Protein AF-S4U3I2-F1 (afdb_monomer_lite)

Sequence (76 aa):
GRIRKNESIKNAFKRISSMELG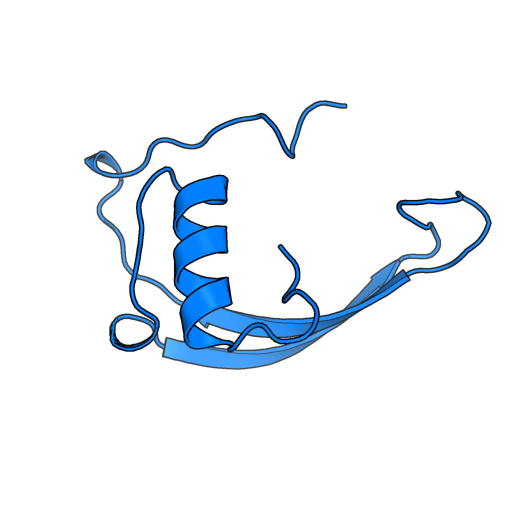KEYGISGSVFNGVWEHFYDDGFFSEDEATHYIVLCYTLKVLKSELNLPDDQHRE

pLDDT: mean 90.08, std 11.26, range [46.22, 98.5]

Structure (mmCIF, N/CA/C/O backbone):
data_AF-S4U3I2-F1
#
_entry.id   AF-S4U3I2-F1
#
loop_
_atom_site.group_PDB
_atom_site.id
_atom_site.type_symbol
_atom_site.label_atom_id
_atom_site.label_alt_id
_atom_site.label_comp_id
_atom_site.label_asym_id
_atom_site.label_entity_id
_atom_site.label_seq_id
_atom_site.pdbx_PDB_ins_code
_atom_site.Cartn_x
_atom_site.Cartn_y
_atom_site.Cartn_z
_atom_site.occupancy
_atom_site.B_iso_or_equiv
_atom_site.auth_seq_id
_atom_site.auth_comp_id
_atom_site.auth_asym_id
_atom_site.auth_atom_id
_atom_site.pdbx_PDB_model_num
ATOM 1 N N . GLY A 1 1 ? 3.436 1.771 -1.440 1.00 90.88 1 GLY A N 1
ATOM 2 C CA . GLY A 1 1 ? 4.861 1.437 -1.208 1.00 90.88 1 GLY A CA 1
ATOM 3 C C . GLY A 1 1 ? 5.221 -0.022 -1.510 1.00 90.88 1 GLY A C 1
ATOM 4 O O . GLY A 1 1 ? 4.336 -0.852 -1.676 1.00 90.88 1 GLY A O 1
ATOM 5 N N . ARG A 1 2 ? 6.529 -0.338 -1.550 1.00 94.50 2 ARG A N 1
ATOM 6 C CA . ARG A 1 2 ? 7.090 -1.679 -1.857 1.00 94.50 2 ARG A CA 1
ATOM 7 C C . ARG A 1 2 ? 7.460 -2.508 -0.617 1.00 94.50 2 ARG A C 1
ATOM 9 O O . ARG A 1 2 ? 7.866 -1.945 0.407 1.00 94.50 2 ARG A O 1
ATOM 16 N N . ILE A 1 3 ? 7.405 -3.835 -0.747 1.00 97.44 3 ILE A N 1
ATOM 17 C CA . ILE A 1 3 ? 7.966 -4.792 0.224 1.00 97.44 3 ILE A CA 1
ATOM 18 C C . ILE A 1 3 ? 9.483 -4.875 0.008 1.00 97.44 3 ILE A C 1
ATOM 20 O O . ILE A 1 3 ? 9.949 -4.984 -1.125 1.00 97.44 3 ILE A O 1
ATOM 24 N N . ARG A 1 4 ? 10.269 -4.768 1.082 1.00 97.38 4 ARG A N 1
ATOM 25 C CA . ARG A 1 4 ? 11.740 -4.802 1.028 1.00 97.38 4 ARG A CA 1
ATOM 26 C C . ARG A 1 4 ? 12.263 -6.242 1.038 1.00 97.38 4 ARG A C 1
ATOM 28 O O . ARG A 1 4 ? 11.578 -7.173 1.457 1.00 97.38 4 ARG A O 1
ATOM 35 N N . LYS A 1 5 ? 13.517 -6.434 0.614 1.00 97.12 5 LYS A N 1
ATOM 36 C CA . LYS A 1 5 ? 14.197 -7.735 0.713 1.00 97.12 5 LYS A CA 1
ATOM 37 C C . LYS A 1 5 ? 14.177 -8.229 2.165 1.00 97.12 5 LYS A C 1
ATOM 39 O O . LYS A 1 5 ? 14.496 -7.464 3.071 1.00 97.12 5 LYS A O 1
ATOM 44 N N . ASN A 1 6 ? 13.837 -9.505 2.363 1.00 98.00 6 ASN A N 1
ATOM 45 C CA . ASN A 1 6 ? 13.702 -10.151 3.677 1.00 98.00 6 ASN A CA 1
ATOM 46 C C . ASN A 1 6 ? 12.646 -9.513 4.603 1.00 98.00 6 ASN A C 1
ATOM 48 O O . ASN A 1 6 ? 12.690 -9.702 5.818 1.00 98.00 6 ASN A O 1
ATOM 52 N N . GLU A 1 7 ? 11.682 -8.774 4.053 1.00 98.44 7 GLU A N 1
ATOM 53 C CA . GLU A 1 7 ? 10.561 -8.216 4.805 1.00 98.44 7 GLU A CA 1
ATOM 54 C C . GLU A 1 7 ? 9.296 -9.056 4.589 1.00 98.44 7 GLU A C 1
ATOM 56 O O . GLU A 1 7 ? 8.923 -9.368 3.461 1.00 98.44 7 GLU A O 1
ATOM 61 N N . SER A 1 8 ? 8.605 -9.417 5.674 1.00 98.38 8 SER A N 1
ATOM 62 C CA . SER A 1 8 ? 7.301 -10.079 5.566 1.00 98.38 8 SER A CA 1
ATOM 63 C C . SER A 1 8 ? 6.216 -9.087 5.142 1.00 98.38 8 SER A C 1
ATOM 65 O O . SER A 1 8 ? 6.272 -7.909 5.497 1.00 98.38 8 SER A O 1
ATOM 67 N N . ILE A 1 9 ? 5.160 -9.570 4.477 1.00 98.19 9 ILE A N 1
ATOM 68 C CA . ILE A 1 9 ? 3.997 -8.742 4.102 1.00 98.19 9 ILE A CA 1
ATOM 69 C C . ILE A 1 9 ? 3.415 -8.026 5.334 1.00 98.19 9 ILE A C 1
ATOM 71 O O . ILE A 1 9 ? 3.096 -6.845 5.268 1.00 98.19 9 ILE A O 1
ATOM 75 N N . LYS A 1 10 ? 3.341 -8.704 6.489 1.00 98.00 10 LYS A N 1
ATOM 76 C CA . LYS A 1 10 ? 2.835 -8.124 7.745 1.00 98.00 10 LYS A CA 1
ATOM 77 C C . LYS A 1 10 ? 3.679 -6.941 8.231 1.00 98.00 10 LYS A C 1
ATOM 79 O O . LYS A 1 10 ? 3.116 -5.952 8.696 1.00 98.00 10 LYS A O 1
ATOM 84 N N . ASN A 1 11 ? 5.004 -7.042 8.137 1.00 98.25 11 ASN A N 1
ATOM 85 C CA . ASN A 1 11 ? 5.906 -5.963 8.545 1.00 98.25 11 ASN A CA 1
ATOM 86 C C . ASN A 1 11 ? 5.881 -4.813 7.535 1.00 98.25 11 ASN A C 1
ATOM 88 O O . ASN A 1 11 ? 5.793 -3.655 7.941 1.00 98.25 11 ASN A O 1
ATOM 92 N N . ALA A 1 12 ? 5.855 -5.131 6.238 1.00 98.12 12 ALA A N 1
ATOM 93 C CA . ALA A 1 12 ? 5.704 -4.135 5.187 1.00 98.12 12 ALA A CA 1
ATOM 94 C C . ALA A 1 12 ? 4.393 -3.356 5.337 1.00 98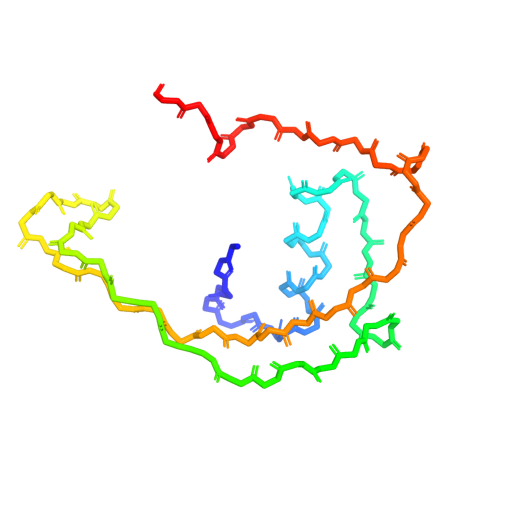.12 12 ALA A C 1
ATOM 96 O O . ALA A 1 12 ? 4.412 -2.135 5.251 1.00 98.12 12 ALA A O 1
ATOM 97 N N . PHE A 1 13 ? 3.277 -4.032 5.633 1.00 97.88 13 PHE A N 1
ATOM 98 C CA . PHE A 1 13 ? 1.975 -3.395 5.837 1.00 97.88 13 PHE A CA 1
ATOM 99 C C . PHE A 1 13 ? 2.029 -2.343 6.950 1.00 97.88 13 PHE A C 1
ATOM 101 O O . PHE A 1 13 ? 1.630 -1.206 6.725 1.00 97.88 13 PHE A O 1
ATOM 108 N N . LYS A 1 14 ? 2.593 -2.693 8.115 1.00 97.56 14 LYS A N 1
ATOM 109 C CA . LYS A 1 14 ? 2.760 -1.759 9.241 1.00 97.56 14 LYS A CA 1
ATOM 110 C C . LYS A 1 14 ? 3.640 -0.566 8.880 1.00 97.56 14 LYS A C 1
ATOM 112 O O . LYS A 1 14 ? 3.266 0.576 9.122 1.00 97.56 14 LYS A O 1
ATOM 117 N N . ARG A 1 15 ? 4.811 -0.832 8.290 1.00 97.56 15 ARG A N 1
ATOM 118 C CA . ARG A 1 15 ? 5.772 0.210 7.913 1.00 97.56 15 ARG A CA 1
ATOM 119 C C . ARG A 1 15 ? 5.182 1.156 6.874 1.00 97.56 15 ARG A C 1
ATOM 121 O O . ARG A 1 15 ? 5.300 2.364 7.027 1.00 97.56 15 ARG A O 1
ATOM 128 N N . ILE A 1 16 ? 4.582 0.607 5.819 1.00 96.25 16 ILE A N 1
ATOM 129 C CA . ILE A 1 16 ? 3.970 1.391 4.746 1.00 96.25 16 ILE A CA 1
ATOM 130 C C . ILE A 1 16 ? 2.809 2.195 5.320 1.00 96.25 16 ILE A C 1
ATOM 132 O O . ILE A 1 16 ? 2.767 3.392 5.108 1.00 96.25 16 ILE A O 1
ATOM 136 N N . SER A 1 17 ? 1.916 1.608 6.115 1.00 95.50 17 SER A N 1
ATOM 137 C CA . SER A 1 17 ? 0.806 2.382 6.671 1.00 95.50 17 SER A CA 1
ATOM 138 C C . SER A 1 17 ? 1.283 3.505 7.602 1.00 95.50 17 SER A C 1
ATOM 140 O O . SER A 1 17 ? 0.733 4.595 7.563 1.00 95.50 17 SER A O 1
ATOM 142 N N . SER A 1 18 ? 2.328 3.274 8.402 1.00 94.81 18 SER A N 1
ATOM 143 C CA . SER A 1 18 ? 2.939 4.320 9.232 1.00 94.81 18 SER A CA 1
ATOM 144 C C . SER A 1 18 ? 3.480 5.468 8.383 1.00 94.81 18 SER A C 1
ATOM 146 O O . SER A 1 18 ? 3.223 6.631 8.667 1.00 94.81 18 SER A O 1
ATOM 148 N N . MET A 1 19 ? 4.178 5.122 7.303 1.00 93.81 19 MET A N 1
ATOM 149 C CA . MET A 1 19 ? 4.824 6.071 6.405 1.00 93.81 19 MET A CA 1
ATOM 150 C C . MET A 1 19 ? 3.842 6.830 5.509 1.00 93.81 19 MET A C 1
ATOM 152 O O . MET A 1 19 ? 4.112 7.975 5.204 1.00 93.81 19 MET A O 1
ATOM 156 N N . GLU A 1 20 ? 2.734 6.220 5.088 1.00 92.31 20 GLU A N 1
ATOM 157 C CA . GLU A 1 20 ? 1.785 6.824 4.133 1.00 92.31 20 GLU A CA 1
ATOM 158 C C . GLU A 1 20 ? 0.553 7.426 4.835 1.00 92.31 20 GLU A C 1
ATOM 160 O O . GLU A 1 20 ? -0.075 8.350 4.333 1.00 92.31 20 GLU A O 1
ATOM 165 N N . LEU A 1 21 ? 0.164 6.880 5.996 1.00 93.25 21 LEU A N 1
ATOM 166 C CA . LEU A 1 21 ? -1.051 7.267 6.730 1.00 93.25 21 LEU A CA 1
ATOM 167 C C . LEU A 1 21 ? -0.755 7.921 8.089 1.00 93.25 21 LEU A C 1
ATOM 169 O O . LEU A 1 21 ? -1.689 8.321 8.790 1.00 93.25 21 LEU A O 1
ATOM 173 N N . GLY A 1 22 ? 0.517 7.967 8.498 1.00 92.75 22 GLY A N 1
ATOM 174 C CA . GLY A 1 22 ? 0.961 8.507 9.787 1.00 92.75 22 GLY A CA 1
ATOM 175 C C . GLY A 1 22 ? 0.644 7.623 10.993 1.00 92.75 22 GLY A C 1
ATOM 176 O O . GLY A 1 22 ? 0.820 8.052 12.133 1.00 92.75 22 GLY A O 1
ATOM 177 N N . LYS A 1 23 ? 0.153 6.396 10.765 1.00 92.94 23 LYS A N 1
ATOM 178 C CA . LYS A 1 23 ? -0.227 5.444 11.816 1.00 92.94 23 LYS A CA 1
ATOM 179 C C . LYS A 1 23 ? 0.031 4.001 11.389 1.00 92.94 23 LYS A C 1
ATOM 181 O O . LYS A 1 23 ? -0.266 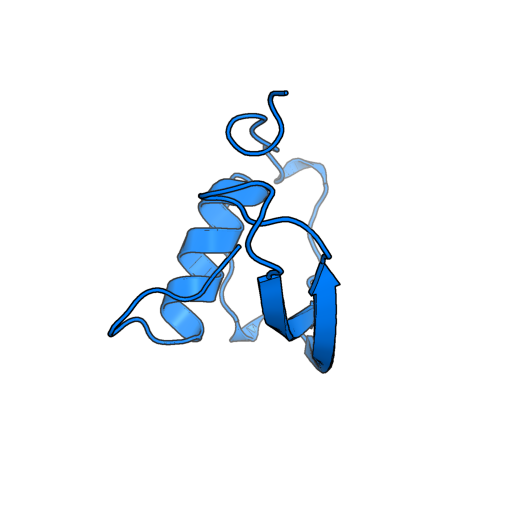3.581 10.269 1.00 92.94 23 LYS A O 1
ATOM 186 N N . GLU A 1 24 ? 0.563 3.206 12.311 1.00 95.31 24 GLU A N 1
ATOM 187 C CA . GLU A 1 24 ? 0.720 1.769 12.103 1.00 95.31 24 GLU A CA 1
ATOM 188 C C . GLU A 1 24 ? -0.629 1.047 12.164 1.00 95.31 24 GLU A C 1
ATOM 190 O O . GLU A 1 24 ? -1.354 1.114 13.157 1.00 95.31 24 GLU A O 1
ATOM 195 N N . TYR A 1 25 ? -0.925 0.284 11.117 1.00 96.19 25 TYR A N 1
ATOM 1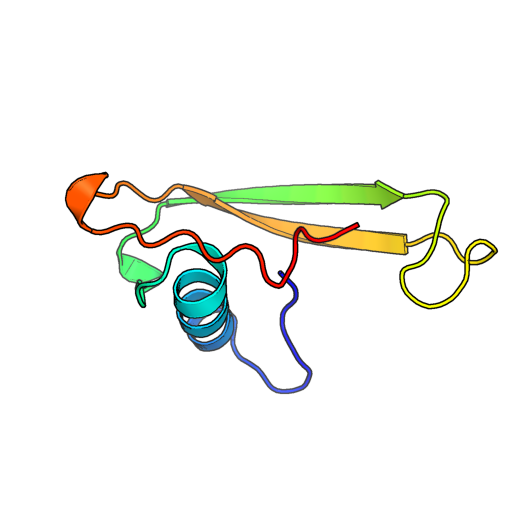96 C CA . TYR A 1 25 ? -2.068 -0.610 11.037 1.00 96.19 25 TYR A CA 1
ATOM 197 C C . TYR A 1 25 ? -1.582 -2.045 10.853 1.00 96.19 25 TYR A C 1
ATOM 199 O O . TYR A 1 25 ? -0.580 -2.322 10.195 1.00 96.19 25 TYR A O 1
ATOM 207 N N . GLY A 1 26 ? -2.293 -2.990 11.464 1.00 96.06 26 GLY A N 1
ATOM 208 C CA . GLY A 1 26 ? -2.039 -4.412 11.279 1.00 96.06 26 GLY A CA 1
ATOM 209 C C . GLY A 1 26 ? -2.823 -4.965 10.095 1.00 96.06 26 GLY A C 1
ATOM 210 O O . GLY A 1 26 ? -4.002 -4.663 9.938 1.00 96.06 26 GLY A O 1
ATOM 211 N N . ILE A 1 27 ? -2.199 -5.862 9.330 1.00 96.31 27 ILE A N 1
ATOM 212 C CA . ILE A 1 27 ? -2.845 -6.556 8.203 1.00 96.31 27 ILE A CA 1
ATOM 213 C C . ILE A 1 27 ? -4.095 -7.359 8.608 1.00 96.31 27 ILE A C 1
ATOM 215 O O . ILE A 1 27 ? -4.975 -7.592 7.797 1.00 96.31 27 ILE A O 1
ATOM 219 N N . SER A 1 28 ? -4.211 -7.767 9.875 1.00 95.25 28 SER A N 1
ATOM 220 C CA . SER A 1 28 ? -5.399 -8.465 10.387 1.00 95.25 28 SER A CA 1
ATOM 221 C C . SER A 1 28 ? -6.656 -7.590 10.420 1.00 95.25 28 SER A C 1
ATOM 223 O O . SER A 1 28 ? -7.753 -8.122 10.534 1.00 95.25 28 SER A O 1
ATOM 225 N N . GLY A 1 29 ? -6.502 -6.262 10.374 1.00 93.00 29 GLY A N 1
ATOM 226 C CA . GLY A 1 29 ? -7.609 -5.304 10.324 1.00 93.00 29 GLY A CA 1
ATOM 227 C C . GLY A 1 29 ? -8.006 -4.889 8.907 1.00 93.00 29 GLY A C 1
ATOM 228 O O . GLY A 1 29 ? -8.869 -4.026 8.758 1.00 93.00 29 GLY A O 1
ATOM 229 N N . SER A 1 30 ? -7.374 -5.454 7.876 1.00 96.62 30 SER A N 1
ATOM 230 C CA . SER A 1 30 ? -7.669 -5.155 6.478 1.00 96.62 30 SER A CA 1
ATOM 231 C C . SER A 1 30 ? -8.322 -6.341 5.769 1.00 96.62 30 SER A C 1
ATOM 233 O O . SER A 1 30 ? -8.270 -7.484 6.220 1.00 96.62 30 SER A O 1
ATOM 235 N N . VAL A 1 31 ? -8.967 -6.053 4.642 1.00 98.19 31 VAL A N 1
ATOM 236 C CA . VAL A 1 31 ? -9.539 -7.056 3.740 1.00 98.19 31 VAL A CA 1
ATOM 237 C C . VAL A 1 31 ? -8.624 -7.171 2.533 1.00 98.19 31 VAL A C 1
ATOM 239 O O . VAL A 1 31 ? -8.338 -6.165 1.887 1.00 98.19 31 VAL A O 1
ATOM 242 N N . PHE A 1 32 ? -8.154 -8.381 2.231 1.00 97.94 32 PHE A N 1
ATOM 243 C CA . PHE A 1 32 ? -7.396 -8.618 1.007 1.00 97.94 32 PHE A CA 1
ATOM 244 C C . PHE A 1 32 ? -8.302 -8.413 -0.210 1.00 97.94 32 PHE A C 1
ATOM 246 O O . PHE A 1 32 ? -9.377 -9.003 -0.294 1.00 97.94 32 PHE A O 1
ATOM 253 N N . ASN A 1 33 ? -7.854 -7.577 -1.141 1.00 97.94 33 ASN A N 1
ATOM 254 C CA . ASN A 1 33 ? -8.600 -7.141 -2.318 1.00 97.94 33 ASN A CA 1
ATOM 255 C C . ASN A 1 33 ? -7.891 -7.560 -3.619 1.00 97.94 33 ASN A C 1
ATOM 257 O O . ASN A 1 33 ? -7.875 -6.830 -4.609 1.00 97.94 33 ASN A O 1
ATOM 261 N N . GLY A 1 34 ? -7.266 -8.737 -3.604 1.00 97.88 34 GLY A N 1
ATOM 262 C CA . GLY A 1 34 ? -6.679 -9.355 -4.788 1.00 97.88 34 GLY A CA 1
ATOM 263 C C . GLY A 1 34 ? -5.270 -8.881 -5.145 1.00 97.88 34 GLY A C 1
ATOM 264 O O . GLY A 1 34 ? -4.649 -8.057 -4.465 1.00 97.88 34 GLY A O 1
ATOM 265 N N . VAL A 1 35 ? -4.766 -9.468 -6.229 1.00 98.50 35 VAL A N 1
ATOM 266 C CA . VAL A 1 35 ? -3.476 -9.146 -6.843 1.00 98.50 35 VAL A CA 1
ATOM 267 C C . VAL A 1 35 ? -3.735 -8.298 -8.080 1.00 98.50 35 VAL A C 1
ATOM 269 O O . VAL A 1 35 ? -4.615 -8.627 -8.870 1.00 98.50 35 VAL A O 1
ATOM 272 N N . TRP A 1 36 ? -2.974 -7.220 -8.223 1.00 98.25 36 TRP A N 1
ATOM 273 C CA . TRP A 1 36 ? -3.057 -6.283 -9.339 1.00 98.25 36 TRP A CA 1
ATOM 274 C C . TRP A 1 36 ? -1.678 -6.101 -9.966 1.00 98.25 36 TRP A C 1
ATOM 276 O O . TRP A 1 36 ? -0.660 -6.381 -9.330 1.00 98.25 36 TRP A O 1
ATOM 286 N N . GLU A 1 37 ? -1.656 -5.600 -11.194 1.00 97.62 37 GLU A N 1
ATOM 287 C CA . GLU A 1 37 ? -0.436 -5.341 -11.954 1.00 97.62 37 GLU A CA 1
ATOM 288 C C . GLU A 1 37 ? -0.434 -3.873 -12.374 1.00 97.62 37 GLU A C 1
ATOM 290 O O . GLU A 1 37 ? -1.404 -3.393 -12.963 1.00 97.62 37 GLU A O 1
ATOM 295 N N . HIS A 1 38 ? 0.628 -3.146 -12.030 1.00 94.88 38 HIS A N 1
ATOM 296 C CA . HIS A 1 38 ? 0.842 -1.785 -12.517 1.00 94.88 38 HIS A CA 1
ATOM 297 C C . HIS A 1 38 ? 2.057 -1.776 -13.440 1.00 94.88 38 HIS A C 1
ATOM 299 O O . HIS A 1 38 ? 3.158 -2.138 -13.014 1.00 94.88 38 HIS A O 1
ATOM 305 N N . PHE A 1 39 ? 1.841 -1.341 -14.677 1.00 93.50 39 PHE A N 1
ATOM 306 C CA . PHE A 1 39 ? 2.873 -1.160 -15.689 1.00 93.50 39 PHE A CA 1
ATOM 307 C C . PHE A 1 39 ? 3.125 0.336 -15.863 1.00 93.50 39 PHE A C 1
ATOM 309 O O . PHE A 1 39 ? 2.180 1.090 -16.098 1.00 93.50 39 PHE A O 1
ATOM 316 N N . TYR A 1 40 ? 4.381 0.740 -15.721 1.00 90.69 40 TYR A N 1
ATOM 317 C CA . TYR A 1 40 ? 4.859 2.096 -15.954 1.00 90.69 40 TYR A CA 1
ATOM 318 C C . TYR A 1 40 ? 5.956 2.044 -17.011 1.00 90.69 40 TYR A C 1
ATOM 320 O O . TYR A 1 40 ? 6.821 1.167 -16.950 1.00 90.69 40 TYR A O 1
ATOM 328 N N . ASP A 1 41 ? 5.904 2.966 -17.970 1.00 87.81 41 ASP A N 1
ATOM 329 C CA . ASP A 1 41 ? 6.898 3.050 -19.043 1.00 87.81 41 ASP A CA 1
ATOM 330 C C . ASP A 1 41 ? 8.219 3.670 -18.556 1.00 87.81 41 ASP A C 1
ATOM 332 O O . ASP A 1 41 ? 9.251 3.480 -19.193 1.00 87.81 41 ASP A O 1
ATOM 336 N N . ASP A 1 42 ? 8.195 4.342 -17.403 1.00 83.75 42 ASP A N 1
ATOM 337 C CA . ASP A 1 42 ? 9.331 4.968 -16.742 1.00 83.75 42 ASP A CA 1
ATOM 338 C C . ASP A 1 42 ? 9.763 4.234 -15.457 1.00 83.75 42 ASP A C 1
ATOM 340 O O . ASP A 1 42 ? 9.056 3.406 -14.857 1.00 83.75 42 AS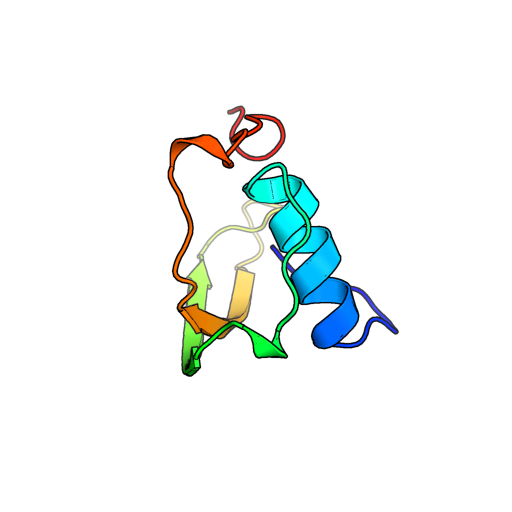P A O 1
ATOM 344 N N . GLY A 1 43 ? 10.992 4.531 -15.044 1.00 78.25 43 GLY A N 1
ATOM 345 C CA . GLY A 1 43 ? 11.650 3.951 -13.887 1.00 78.25 43 GLY A CA 1
ATOM 346 C C . GLY A 1 43 ? 11.906 4.968 -12.795 1.00 78.25 43 GLY A C 1
ATOM 347 O O . GLY A 1 43 ? 12.308 6.096 -13.047 1.00 78.25 43 GLY A O 1
ATOM 348 N N . PHE A 1 44 ? 11.794 4.538 -11.534 1.00 71.88 44 PHE A N 1
ATOM 349 C CA . PHE A 1 44 ? 12.206 5.383 -10.404 1.00 71.88 44 PHE A CA 1
ATOM 350 C C . PHE A 1 44 ? 13.708 5.737 -10.442 1.00 71.88 44 PHE A C 1
ATOM 352 O O . PHE A 1 44 ? 14.123 6.745 -9.879 1.00 71.88 44 PHE A O 1
ATOM 359 N N . PHE A 1 45 ? 14.540 4.883 -11.050 1.00 67.00 45 PHE A N 1
ATOM 360 C CA . PHE A 1 45 ? 15.995 5.072 -11.116 1.00 67.00 45 PHE A CA 1
ATOM 361 C C . PHE A 1 45 ? 16.496 5.552 -12.483 1.00 67.00 45 PHE A C 1
ATOM 363 O O . PHE A 1 45 ? 17.606 6.078 -12.555 1.00 67.00 45 PHE A O 1
ATOM 370 N N . SER A 1 46 ? 15.712 5.373 -13.545 1.00 71.44 46 SER A N 1
ATOM 371 C CA . SER A 1 46 ? 16.003 5.889 -14.880 1.00 71.44 46 SER A CA 1
ATOM 372 C C . SER A 1 46 ? 14.709 6.009 -15.684 1.00 71.44 46 SER A C 1
ATOM 374 O O . SER A 1 46 ? 13.845 5.142 -15.591 1.00 71.44 46 SER A O 1
ATOM 376 N N . GLU A 1 47 ? 14.574 7.066 -16.481 1.00 72.69 47 GLU A N 1
ATOM 377 C CA . GLU A 1 47 ? 13.415 7.251 -17.371 1.00 72.69 47 GLU A CA 1
ATOM 378 C C . GLU A 1 47 ? 13.379 6.211 -18.507 1.00 72.69 47 GLU A C 1
ATOM 380 O O . GLU A 1 47 ? 12.333 5.986 -19.104 1.00 72.69 47 GLU A O 1
ATOM 385 N N . ASP A 1 48 ? 14.506 5.541 -18.766 1.00 74.50 48 ASP A N 1
ATOM 386 C CA . ASP A 1 48 ? 14.668 4.566 -19.848 1.00 74.50 48 ASP A CA 1
ATOM 387 C C . ASP A 1 48 ? 14.323 3.117 -19.439 1.00 74.50 48 ASP A C 1
ATOM 389 O O . ASP A 1 48 ? 14.351 2.212 -20.278 1.00 74.50 48 ASP A O 1
ATOM 393 N N . GLU A 1 49 ? 14.016 2.860 -18.162 1.00 81.06 49 GLU A N 1
ATOM 394 C CA . GLU A 1 49 ? 13.694 1.522 -17.655 1.00 81.06 49 GLU A CA 1
ATOM 395 C C . GLU A 1 49 ? 12.260 1.440 -17.127 1.00 81.06 49 GLU A C 1
ATOM 397 O O . GLU A 1 49 ? 11.960 1.900 -16.029 1.00 81.06 49 GLU A O 1
ATOM 402 N N . ALA A 1 50 ? 11.391 0.750 -17.866 1.00 88.31 50 ALA A N 1
ATOM 403 C CA . ALA A 1 50 ? 10.018 0.493 -17.443 1.00 88.31 50 ALA A CA 1
ATOM 404 C C . ALA A 1 50 ? 9.942 -0.214 -16.076 1.00 88.31 50 ALA A C 1
ATOM 406 O O . ALA A 1 50 ? 10.684 -1.164 -15.792 1.00 88.31 50 ALA A O 1
ATOM 407 N N . THR A 1 51 ? 8.973 0.185 -15.249 1.00 90.88 51 THR A N 1
ATOM 408 C CA . THR A 1 51 ? 8.715 -0.444 -13.949 1.00 90.88 51 THR A CA 1
ATOM 409 C C . THR A 1 51 ? 7.436 -1.267 -13.963 1.00 90.88 51 THR A C 1
ATOM 411 O O . THR A 1 51 ? 6.350 -0.774 -14.254 1.00 90.88 51 THR A O 1
ATOM 414 N N . HIS A 1 52 ? 7.539 -2.525 -13.537 1.00 93.94 52 HIS A N 1
ATOM 415 C CA . HIS A 1 52 ? 6.387 -3.396 -13.314 1.00 93.94 52 HIS A CA 1
ATOM 416 C C . HIS A 1 52 ? 6.243 -3.742 -11.826 1.00 93.94 52 HIS A C 1
ATOM 418 O O . HIS A 1 52 ? 7.155 -4.301 -11.210 1.00 93.94 52 HIS A O 1
ATOM 424 N N . TYR A 1 53 ? 5.074 -3.448 -11.251 1.00 94.62 53 TYR A N 1
ATOM 425 C CA . TYR A 1 53 ? 4.720 -3.828 -9.885 1.00 94.62 53 TYR A CA 1
ATOM 426 C C . TYR A 1 53 ? 3.641 -4.906 -9.853 1.00 94.62 53 TYR A C 1
ATOM 428 O O . TYR A 1 53 ? 2.541 -4.706 -10.362 1.00 94.62 53 TYR A O 1
ATOM 436 N N . ILE A 1 54 ? 3.915 -5.979 -9.105 1.00 97.75 54 ILE A N 1
ATOM 437 C CA . ILE A 1 54 ? 2.878 -6.867 -8.576 1.00 97.75 54 ILE A CA 1
ATOM 438 C C . ILE A 1 54 ? 2.383 -6.291 -7.251 1.00 97.75 54 ILE A C 1
ATOM 440 O O . ILE A 1 54 ? 3.145 -6.148 -6.288 1.00 97.75 54 ILE A O 1
ATOM 444 N N . VAL A 1 55 ? 1.099 -5.961 -7.194 1.00 97.94 55 VAL A N 1
ATOM 445 C CA . VAL A 1 55 ? 0.482 -5.235 -6.086 1.00 97.94 55 VAL A CA 1
ATOM 446 C C . VAL A 1 55 ? -0.441 -6.162 -5.306 1.00 97.94 55 VAL A C 1
ATOM 448 O O . VAL A 1 55 ? -1.410 -6.700 -5.834 1.00 97.94 55 VAL A O 1
ATOM 451 N N . LEU A 1 56 ? -0.168 -6.314 -4.010 1.00 98.19 56 LEU A N 1
ATOM 452 C CA . LEU A 1 56 ? -1.088 -6.956 -3.073 1.00 98.19 56 LEU A CA 1
ATOM 453 C C . LEU A 1 56 ? -2.037 -5.889 -2.523 1.00 98.19 56 LEU A C 1
ATOM 455 O O . LEU A 1 56 ? -1.640 -5.089 -1.672 1.00 98.19 56 LEU A O 1
ATOM 459 N N . CYS A 1 57 ? -3.270 -5.850 -3.021 1.00 97.75 57 CYS A N 1
ATOM 460 C CA . CYS A 1 57 ? -4.231 -4.822 -2.639 1.00 97.75 57 CYS A CA 1
ATOM 461 C C . CYS A 1 57 ? -4.929 -5.186 -1.324 1.00 97.75 57 CYS A C 1
ATOM 463 O O . CYS A 1 57 ? -5.335 -6.329 -1.110 1.00 97.75 57 CYS A O 1
ATOM 465 N N . TYR A 1 58 ? -5.101 -4.198 -0.447 1.00 97.69 58 TYR A N 1
ATOM 466 C CA . TYR A 1 58 ? -5.835 -4.344 0.805 1.00 97.69 58 TYR A CA 1
ATOM 467 C C . TYR A 1 58 ? -6.735 -3.136 1.040 1.00 97.69 58 TYR A C 1
ATOM 469 O O . TYR A 1 58 ? -6.316 -1.994 0.858 1.00 97.69 58 TYR A O 1
ATOM 477 N N . THR A 1 59 ? -7.948 -3.385 1.521 1.00 97.31 59 THR A N 1
ATOM 478 C CA . THR A 1 59 ? -8.883 -2.348 1.956 1.00 97.31 59 THR A CA 1
ATOM 479 C C . THR A 1 59 ? -8.836 -2.211 3.470 1.00 97.31 59 THR A C 1
ATOM 481 O O . THR A 1 59 ? -8.952 -3.198 4.198 1.00 97.31 59 THR A O 1
ATOM 484 N N . LEU A 1 60 ? -8.702 -0.979 3.953 1.00 95.25 60 LEU A N 1
ATOM 485 C CA . LEU A 1 60 ? -8.657 -0.650 5.372 1.00 95.25 60 LEU A CA 1
ATOM 486 C C . LEU A 1 60 ? -9.738 0.386 5.692 1.00 95.25 60 LEU A C 1
ATOM 488 O O . LEU A 1 60 ? -9.874 1.383 4.985 1.00 95.25 60 LEU A O 1
ATOM 492 N N . LYS A 1 61 ? -10.498 0.164 6.768 1.00 94.56 61 LYS A N 1
ATOM 493 C CA . LYS A 1 61 ? -11.393 1.182 7.331 1.00 94.56 61 LYS A CA 1
ATOM 494 C C . LYS A 1 61 ? -10.641 1.945 8.413 1.00 94.56 61 LYS A C 1
ATOM 496 O O . LYS A 1 61 ? -10.117 1.333 9.339 1.00 94.56 61 LYS A O 1
ATOM 501 N N . VAL A 1 62 ? -10.612 3.267 8.293 1.00 93.12 62 VAL A N 1
ATOM 502 C CA . VAL A 1 62 ? -9.886 4.163 9.200 1.00 93.12 62 VAL A CA 1
ATOM 503 C C . VAL A 1 62 ? -10.774 5.323 9.624 1.00 93.12 62 VAL A C 1
ATOM 505 O O . VAL A 1 62 ? -11.677 5.729 8.889 1.00 93.12 62 VAL A O 1
ATOM 508 N N . LEU A 1 63 ? -10.503 5.878 10.802 1.00 93.12 63 LEU A N 1
ATOM 509 C CA . LEU A 1 63 ? -11.063 7.161 11.206 1.00 93.12 63 LEU A CA 1
ATOM 510 C C . LEU A 1 63 ? -10.195 8.274 10.624 1.00 93.12 63 LEU A C 1
ATOM 512 O O . LEU A 1 63 ? -8.992 8.315 10.865 1.00 93.12 63 LEU A O 1
ATOM 516 N N . LYS A 1 64 ? -10.803 9.207 9.885 1.00 90.06 64 LYS A N 1
ATOM 517 C CA . LYS A 1 64 ? -10.069 10.307 9.237 1.00 90.06 64 LYS A CA 1
ATOM 518 C C . LYS A 1 64 ? -9.263 11.150 10.234 1.00 90.06 64 LYS A C 1
ATOM 520 O O . LYS A 1 64 ? -8.182 11.609 9.898 1.00 90.06 64 LYS A O 1
ATOM 525 N N . SER A 1 65 ? -9.768 11.318 11.455 1.00 92.56 65 SER A N 1
ATOM 526 C CA . SER A 1 65 ? -9.096 12.048 12.538 1.00 92.56 65 SER A CA 1
ATOM 527 C C . SER A 1 65 ? -7.805 11.392 13.032 1.00 92.56 65 SER A C 1
ATOM 529 O O . SER A 1 65 ? -7.041 12.028 13.746 1.00 92.56 65 SER A O 1
ATOM 531 N N . GLU A 1 66 ? -7.577 10.121 12.703 1.00 88.75 66 GLU A N 1
ATOM 532 C CA . GLU A 1 66 ? -6.371 9.379 13.079 1.00 88.75 66 GLU A CA 1
ATOM 533 C C . GLU A 1 66 ? -5.313 9.362 11.970 1.00 88.75 66 GLU A C 1
ATOM 535 O O . GLU A 1 66 ? -4.258 8.754 12.148 1.00 88.75 66 GLU A O 1
ATOM 540 N N . LEU A 1 67 ? -5.605 9.975 10.819 1.00 90.31 67 LEU A N 1
ATOM 541 C CA . LEU A 1 67 ? -4.675 10.070 9.705 1.00 90.31 67 LEU A CA 1
ATOM 542 C C . LEU A 1 67 ? -3.805 11.312 9.858 1.00 90.31 67 LEU A C 1
ATOM 544 O O . LEU A 1 67 ? -4.305 12.414 10.081 1.00 90.31 67 LEU A O 1
ATOM 548 N N . ASN A 1 68 ? -2.510 11.126 9.656 1.00 88.06 68 ASN A N 1
ATOM 549 C CA . ASN A 1 68 ? -1.567 12.206 9.431 1.00 88.06 68 ASN A CA 1
ATOM 550 C C . ASN A 1 68 ? -0.842 11.864 8.135 1.00 88.06 68 ASN A C 1
ATOM 552 O O . ASN A 1 68 ? 0.006 10.986 8.155 1.00 88.06 68 ASN A O 1
ATOM 556 N N . LEU A 1 69 ? -1.252 12.460 7.016 1.00 86.25 69 LEU A N 1
ATOM 557 C CA . LEU A 1 69 ? -0.770 12.095 5.681 1.00 86.25 69 LEU A CA 1
ATOM 558 C C . LEU A 1 69 ? 0.504 12.898 5.378 1.00 86.25 69 LEU A C 1
ATOM 560 O O . LEU A 1 69 ? 0.387 14.094 5.099 1.00 86.25 69 LEU A O 1
ATOM 564 N N . PRO A 1 70 ? 1.709 12.310 5.500 1.00 78.50 70 PRO A N 1
ATOM 565 C CA . PRO A 1 70 ? 2.937 13.022 5.187 1.00 78.50 70 PRO A CA 1
ATOM 566 C C . PRO A 1 70 ? 3.109 13.147 3.672 1.00 78.50 70 PRO A C 1
ATOM 568 O O . PRO A 1 70 ? 2.674 12.291 2.907 1.00 78.50 70 PRO A O 1
ATOM 571 N N . ASP A 1 71 ? 3.802 14.201 3.256 1.00 72.56 71 ASP A N 1
ATOM 572 C CA . ASP A 1 71 ? 4.004 14.520 1.838 1.00 72.56 71 ASP A CA 1
ATOM 573 C C . ASP A 1 71 ? 5.348 14.001 1.295 1.00 72.56 71 ASP A C 1
ATOM 575 O O . ASP A 1 71 ? 5.702 14.223 0.144 1.00 72.56 71 ASP A O 1
ATOM 579 N N . ASP A 1 72 ? 6.145 13.318 2.121 1.00 69.06 72 ASP A N 1
ATOM 580 C CA . ASP A 1 72 ? 7.549 13.002 1.820 1.00 69.06 72 ASP A CA 1
ATOM 581 C C . ASP A 1 72 ? 7.744 12.068 0.609 1.00 69.06 72 ASP A C 1
ATOM 583 O O . ASP A 1 72 ? 8.834 12.036 0.043 1.00 69.06 72 ASP A O 1
ATOM 587 N N . GLN A 1 73 ? 6.716 11.312 0.202 1.00 63.22 73 GLN A N 1
ATOM 588 C CA . GLN A 1 73 ? 6.734 10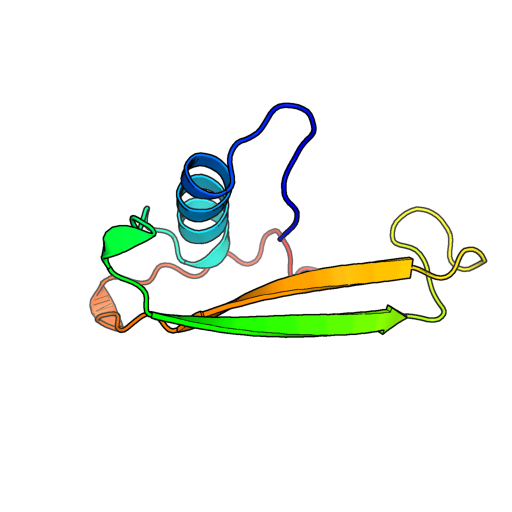.455 -1.000 1.00 63.22 73 GLN A CA 1
ATOM 589 C C . GLN A 1 73 ? 5.956 11.045 -2.187 1.00 63.22 73 GLN A C 1
ATOM 591 O O . GLN A 1 73 ? 5.829 10.390 -3.220 1.00 63.22 73 GLN A O 1
ATOM 596 N N . HIS A 1 74 ? 5.431 12.261 -2.037 1.00 62.66 74 HIS A N 1
ATOM 597 C CA . HIS A 1 74 ? 4.568 12.932 -3.011 1.00 62.66 74 HIS A CA 1
ATOM 598 C C . HIS A 1 74 ? 5.079 14.322 -3.406 1.00 62.66 74 HIS A C 1
ATOM 600 O O . HIS A 1 74 ? 4.396 15.043 -4.129 1.00 62.66 74 HIS A O 1
ATOM 606 N N . ARG A 1 75 ? 6.286 14.692 -2.962 1.00 55.41 75 ARG A N 1
ATOM 607 C CA . ARG A 1 75 ? 6.985 15.874 -3.473 1.00 55.41 75 ARG A CA 1
ATOM 608 C C . ARG A 1 75 ? 7.491 15.587 -4.886 1.00 55.41 75 ARG A C 1
ATOM 610 O O . ARG A 1 75 ? 8.213 14.608 -5.070 1.00 55.41 75 ARG A O 1
ATOM 617 N N . GLU A 1 76 ? 7.088 16.438 -5.828 1.00 46.22 76 GLU A N 1
ATOM 618 C CA . GLU A 1 76 ? 7.688 16.556 -7.167 1.00 46.22 76 GLU A CA 1
ATOM 619 C C . GLU A 1 76 ? 9.163 16.976 -7.091 1.00 46.22 76 GLU A C 1
ATOM 621 O O . GLU A 1 76 ? 9.508 17.812 -6.217 1.00 46.22 76 GLU A O 1
#

Secondary structure (DSSP, 8-state):
-PPPTT--HHHHHHHHHHHHHSS---GGGEEEEEEEEEEESS-SS-TTS-EEEEEEEEEE---GGG-----TTT--

Radius of gyration: 13.98 Å; chains: 1; bounding box: 27×27×33 Å

Foldseek 3Di:
DDADVPGDPQRVQQVVCCQAFVGGDGPVQKDWDDWDKDWACQDPVGGNDIDIDTDGDIHHDDDNVSGDGDCPVPDD